Protein AF-A0A7Z9UAH7-F1 (afdb_monomer_lite)

Foldseek 3Di:
DDQAPLGAADDPPLVVLVVVLVVLLVVCVVVVLADPVLNVVLVVLVVQLRVLRVVRVVVRYQDPVSNVSNVVSSVVSVVSSVVSNVVSPDD

Sequence (91 aa):
MINTNNGKVFAPHIQNKGARQNARYNNGAEKGWLTTDEQAALQEARAADRATLNAAKSDGVVDRGERKELRQDMRQTNRELTKFLWNGDVA

Radius of gyration: 13.89 Å; chains: 1; bounding box: 27×20×44 Å

pLDDT: mean 77.84, std 8.18, range [39.44, 86.38]

Secondary structure (DSSP, 8-state):
-E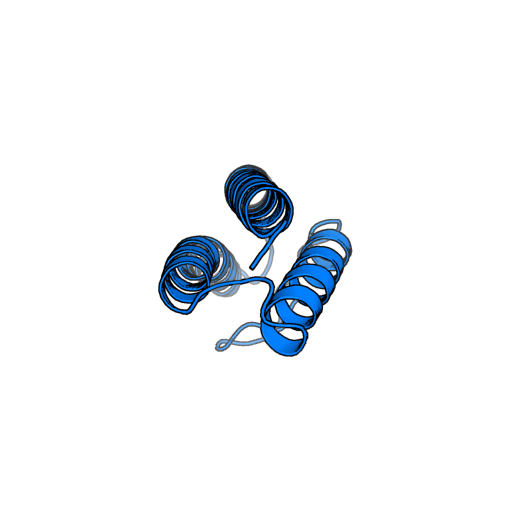EETTEEEB-TTTHHHHHHHHHHHHHHHHTT-S-HHHHHHHHHHHHHHHHHHHHHHHHSB--HHHHHHHHHHHHHHHHHHHHHHHHT---

Structure (mmCIF, N/CA/C/O backbone):
data_AF-A0A7Z9UAH7-F1
#
_entry.id   AF-A0A7Z9UAH7-F1
#
loop_
_atom_site.group_PDB
_atom_site.id
_atom_site.type_symbol
_atom_site.label_atom_id
_atom_site.label_alt_id
_atom_site.label_comp_id
_atom_site.label_asym_id
_atom_site.label_entity_id
_atom_site.label_seq_id
_atom_site.pdbx_PDB_ins_code
_atom_site.Cartn_x
_atom_site.Cartn_y
_atom_site.Cartn_z
_atom_site.occupancy
_atom_site.B_iso_or_equiv
_atom_site.auth_seq_id
_atom_site.auth_comp_id
_atom_site.auth_asym_id
_atom_site.auth_atom_id
_atom_site.pdbx_PDB_model_num
ATOM 1 N N . MET A 1 1 ? -11.024 -9.838 7.357 1.00 72.19 1 MET A N 1
ATOM 2 C CA . MET A 1 1 ? -9.999 -9.129 8.163 1.00 72.19 1 MET A CA 1
ATOM 3 C C . MET A 1 1 ? -8.724 -9.045 7.344 1.00 72.19 1 MET A C 1
ATOM 5 O O . MET A 1 1 ? -8.500 -9.938 6.537 1.00 72.19 1 MET A O 1
ATOM 9 N N . ILE A 1 2 ? -7.936 -7.982 7.497 1.00 73.62 2 ILE A N 1
ATOM 10 C CA . ILE A 1 2 ? -6.636 -7.840 6.825 1.00 73.62 2 ILE A CA 1
ATOM 11 C C . ILE A 1 2 ? -5.578 -8.494 7.713 1.00 73.62 2 ILE A C 1
ATOM 13 O O . ILE A 1 2 ? -5.542 -8.211 8.909 1.00 73.62 2 ILE A O 1
ATOM 17 N N . ASN A 1 3 ? -4.755 -9.375 7.141 1.00 73.00 3 ASN A N 1
ATOM 18 C CA . ASN A 1 3 ? -3.591 -9.927 7.831 1.00 73.00 3 ASN A CA 1
ATOM 19 C C . ASN A 1 3 ? -2.447 -8.909 7.741 1.00 73.00 3 ASN A C 1
ATOM 21 O O . ASN A 1 3 ? -2.021 -8.551 6.644 1.00 73.00 3 ASN A O 1
ATOM 25 N N . THR A 1 4 ? -1.961 -8.455 8.887 1.00 69.94 4 THR A N 1
ATOM 26 C CA . THR A 1 4 ? -0.739 -7.665 9.036 1.00 69.94 4 THR A CA 1
ATOM 27 C C . THR A 1 4 ? 0.337 -8.542 9.676 1.00 69.94 4 THR A C 1
ATOM 29 O O . THR A 1 4 ? 0.046 -9.634 10.169 1.00 69.94 4 THR A O 1
ATOM 32 N N . ASN A 1 5 ? 1.586 -8.071 9.703 1.00 67.00 5 ASN A N 1
ATOM 33 C CA . ASN A 1 5 ? 2.677 -8.800 10.365 1.00 67.00 5 ASN A CA 1
ATOM 34 C C . ASN A 1 5 ? 2.419 -8.987 11.874 1.00 67.00 5 ASN A C 1
ATOM 36 O O . ASN A 1 5 ? 2.966 -9.901 12.477 1.00 67.00 5 ASN A O 1
ATOM 40 N N . ASN A 1 6 ? 1.544 -8.158 12.456 1.00 67.50 6 ASN A N 1
ATOM 41 C CA . ASN A 1 6 ? 1.237 -8.127 13.885 1.00 67.50 6 ASN A CA 1
ATOM 42 C C . ASN A 1 6 ? -0.158 -8.705 14.215 1.00 67.50 6 ASN A C 1
ATOM 44 O O . ASN A 1 6 ? -0.630 -8.581 15.345 1.00 67.50 6 ASN A O 1
ATOM 48 N N . GLY A 1 7 ? -0.850 -9.331 13.251 1.00 75.62 7 GLY A N 1
ATOM 49 C CA . GLY A 1 7 ? -2.118 -10.040 13.470 1.00 75.62 7 GLY A CA 1
ATOM 50 C C . GLY A 1 7 ? -3.234 -9.662 12.492 1.00 75.62 7 GLY A C 1
ATOM 51 O O . GLY A 1 7 ? -2.993 -9.222 11.375 1.00 75.62 7 GLY A O 1
ATOM 52 N N . LYS A 1 8 ? -4.493 -9.882 12.889 1.00 80.44 8 LYS A N 1
ATOM 53 C CA . LYS A 1 8 ? -5.673 -9.576 12.061 1.00 80.44 8 LYS A CA 1
ATOM 54 C C . LYS A 1 8 ? -6.290 -8.241 12.472 1.00 80.44 8 LYS A C 1
ATOM 56 O O . LYS A 1 8 ? -6.542 -8.043 13.658 1.00 80.44 8 LYS A O 1
ATOM 61 N N . VAL A 1 9 ? -6.570 -7.381 11.492 1.00 80.50 9 VAL A N 1
ATOM 62 C CA . VAL A 1 9 ? -7.223 -6.075 11.681 1.00 80.50 9 VAL A CA 1
ATOM 63 C C . VAL A 1 9 ? -8.573 -6.042 10.963 1.00 80.50 9 VAL A C 1
ATOM 65 O O . VAL A 1 9 ? -8.712 -6.487 9.809 1.00 80.50 9 VAL A O 1
ATOM 68 N N . PHE A 1 10 ? -9.599 -5.518 11.636 1.00 81.12 10 PHE A N 1
ATOM 69 C CA . PHE A 1 10 ? -10.908 -5.314 11.026 1.00 81.12 10 PHE A CA 1
ATOM 70 C C . PHE A 1 10 ? -10.961 -3.979 10.273 1.00 81.12 10 PHE A C 1
ATOM 72 O O . PHE A 1 10 ? -11.088 -2.907 10.852 1.00 81.12 10 PHE A O 1
ATOM 79 N N . ALA A 1 11 ? -10.880 -4.067 8.945 1.00 75.75 11 ALA A N 1
ATOM 80 C CA . ALA A 1 11 ? -10.943 -2.923 8.038 1.00 75.75 11 ALA A CA 1
ATOM 81 C C . ALA A 1 11 ? -11.945 -3.202 6.900 1.00 75.75 11 ALA A C 1
ATOM 83 O O . ALA A 1 11 ? -11.557 -3.675 5.819 1.00 75.75 11 ALA A O 1
ATOM 84 N N . PRO A 1 12 ? -13.253 -2.996 7.130 1.00 71.88 12 PRO A N 1
ATOM 85 C CA . PRO A 1 12 ? -14.265 -3.220 6.106 1.00 71.88 12 PRO A CA 1
ATOM 86 C C . PRO A 1 12 ? -14.055 -2.242 4.93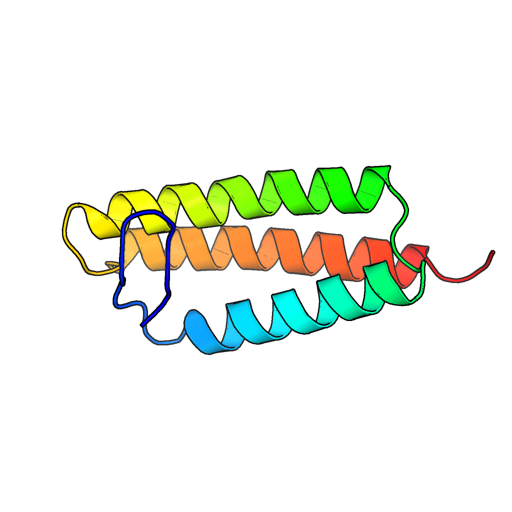8 1.00 71.88 12 PRO A C 1
ATOM 88 O O . PRO A 1 12 ? -13.643 -1.099 5.132 1.00 71.88 12 PRO A O 1
ATOM 91 N N . HIS A 1 13 ? -14.340 -2.684 3.711 1.00 73.00 13 HIS A N 1
ATOM 92 C CA . HIS A 1 13 ? -14.155 -1.935 2.450 1.00 73.00 13 HIS A CA 1
ATOM 93 C C . HIS A 1 13 ? -12.699 -1.665 2.010 1.00 73.00 13 HIS A C 1
ATOM 95 O O . HIS A 1 13 ? -12.487 -1.323 0.848 1.00 73.00 13 HIS A O 1
ATOM 101 N N . ILE A 1 14 ? -11.697 -1.845 2.879 1.00 78.31 14 ILE A N 1
ATOM 102 C CA . ILE A 1 14 ? -10.268 -1.733 2.518 1.00 78.31 14 ILE A CA 1
ATOM 103 C C . ILE A 1 14 ? -9.749 -3.041 1.901 1.00 78.31 14 ILE A C 1
ATOM 105 O O . ILE A 1 14 ? -9.019 -3.012 0.913 1.00 78.31 14 ILE A O 1
ATOM 109 N N . GLN A 1 15 ? -10.211 -4.188 2.409 1.00 71.94 15 GLN A N 1
ATOM 110 C CA . GLN A 1 15 ? -9.792 -5.535 1.979 1.00 71.94 15 GLN A CA 1
ATOM 111 C C . GLN A 1 15 ? -9.864 -5.733 0.459 1.00 71.94 15 GLN A C 1
ATOM 113 O O . GLN A 1 15 ? -8.866 -6.065 -0.177 1.00 71.94 15 GLN A O 1
ATOM 118 N N . ASN A 1 16 ? -11.027 -5.454 -0.136 1.00 75.94 16 ASN A N 1
ATOM 119 C CA . ASN A 1 16 ? -11.241 -5.647 -1.572 1.00 75.94 16 ASN A CA 1
ATOM 120 C C . ASN A 1 16 ? -10.358 -4.726 -2.421 1.00 75.94 16 ASN A C 1
ATOM 122 O O . ASN A 1 16 ? -9.921 -5.110 -3.505 1.00 75.94 16 ASN A O 1
ATOM 126 N N . LYS A 1 17 ? -10.081 -3.510 -1.940 1.00 78.38 17 LYS A N 1
ATOM 127 C CA . LYS A 1 17 ? -9.233 -2.557 -2.658 1.00 78.38 17 LYS A CA 1
ATOM 128 C C . LYS A 1 17 ? -7.763 -2.989 -2.607 1.00 78.38 17 LYS A C 1
ATOM 130 O O . LYS A 1 17 ? -7.101 -2.956 -3.641 1.00 78.38 17 LYS A O 1
ATOM 135 N N . GLY A 1 18 ? -7.292 -3.469 -1.455 1.00 75.62 18 GLY A N 1
ATOM 136 C CA . GLY A 1 18 ? -5.914 -3.938 -1.279 1.00 75.62 18 GLY A CA 1
ATOM 137 C C . GLY A 1 18 ? -5.628 -5.191 -2.103 1.00 75.62 18 GLY A C 1
ATOM 138 O O . GLY A 1 18 ? -4.619 -5.259 -2.799 1.00 75.62 18 GLY A O 1
ATOM 139 N N . ALA A 1 19 ? -6.571 -6.138 -2.124 1.00 75.62 19 ALA A N 1
ATOM 140 C CA . ALA A 1 19 ? -6.468 -7.342 -2.948 1.00 75.62 19 ALA A CA 1
ATOM 141 C C . ALA A 1 19 ? -6.341 -7.018 -4.449 1.00 75.62 19 ALA A C 1
ATOM 143 O O . ALA A 1 19 ? -5.478 -7.565 -5.131 1.00 75.62 19 ALA A O 1
ATOM 144 N N . ARG A 1 20 ? -7.145 -6.075 -4.960 1.00 81.44 20 ARG A N 1
ATOM 145 C CA . ARG A 1 20 ? -7.073 -5.639 -6.368 1.00 81.44 20 ARG A CA 1
ATOM 146 C C . ARG A 1 20 ? -5.743 -4.966 -6.706 1.00 81.44 20 ARG A C 1
ATOM 148 O O . ARG A 1 20 ? -5.198 -5.201 -7.779 1.00 81.44 20 ARG A O 1
ATOM 155 N N . GLN A 1 21 ? -5.210 -4.147 -5.801 1.00 79.06 21 GLN A N 1
ATOM 156 C CA . GLN A 1 21 ? -3.907 -3.504 -5.994 1.00 79.06 21 GLN A CA 1
ATOM 157 C C . GLN A 1 21 ? -2.761 -4.516 -5.974 1.00 79.06 21 GLN A C 1
ATOM 159 O O . GLN A 1 21 ? -1.871 -4.423 -6.811 1.00 79.06 21 GLN A O 1
ATOM 164 N N . ASN A 1 22 ? -2.814 -5.511 -5.081 1.00 80.12 22 ASN A N 1
ATOM 165 C CA . ASN A 1 22 ? -1.877 -6.637 -5.083 1.00 80.12 22 ASN A CA 1
ATOM 166 C C . ASN A 1 22 ? -1.891 -7.394 -6.408 1.00 80.12 22 ASN A C 1
ATOM 168 O O . ASN A 1 22 ? -0.828 -7.642 -6.962 1.00 80.12 22 ASN A O 1
ATOM 172 N N . ALA A 1 23 ? -3.070 -7.714 -6.941 1.00 80.94 23 ALA A N 1
ATOM 173 C CA . ALA A 1 23 ? -3.169 -8.425 -8.212 1.00 80.94 23 ALA A CA 1
ATOM 174 C C . ALA A 1 23 ? -2.528 -7.638 -9.370 1.00 80.94 23 ALA A C 1
ATOM 176 O O . ALA A 1 23 ? -1.775 -8.209 -10.154 1.00 80.94 23 ALA A O 1
ATOM 177 N N . ARG A 1 24 ? -2.770 -6.321 -9.448 1.00 81.81 24 ARG A N 1
ATOM 178 C CA . ARG A 1 24 ? -2.157 -5.451 -10.468 1.00 81.81 24 ARG A CA 1
ATOM 179 C C . ARG A 1 24 ? -0.636 -5.351 -10.320 1.00 81.81 24 ARG A C 1
ATOM 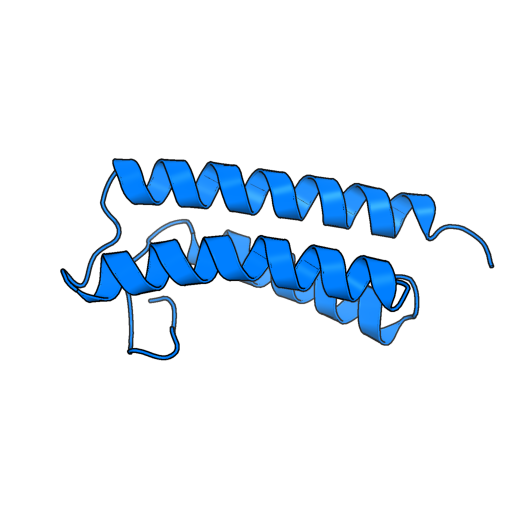181 O O . ARG A 1 24 ? 0.060 -5.439 -11.322 1.00 81.81 24 ARG A O 1
ATOM 188 N N . TYR A 1 25 ? -0.139 -5.183 -9.091 1.00 81.25 25 TYR A N 1
ATOM 189 C CA . TYR A 1 25 ? 1.298 -5.148 -8.804 1.00 81.25 25 TYR A CA 1
ATOM 190 C C . TYR A 1 25 ? 1.978 -6.450 -9.233 1.00 81.25 25 TYR A C 1
ATOM 192 O O . TYR A 1 25 ? 2.922 -6.415 -10.013 1.00 81.25 25 TYR A O 1
ATOM 200 N N . ASN A 1 26 ? 1.450 -7.592 -8.780 1.00 80.19 26 ASN A N 1
ATOM 201 C CA . ASN A 1 26 ? 2.014 -8.903 -9.091 1.00 80.19 26 ASN A CA 1
ATOM 202 C C . ASN A 1 26 ? 2.015 -9.162 -10.600 1.00 80.19 26 ASN A C 1
ATOM 204 O O . ASN A 1 26 ? 3.019 -9.619 -11.125 1.00 80.19 26 ASN A O 1
ATOM 208 N N . ASN A 1 27 ? 0.928 -8.817 -11.301 1.00 82.25 27 ASN A N 1
ATOM 209 C CA . ASN A 1 27 ? 0.865 -8.986 -12.751 1.00 82.25 27 ASN A CA 1
ATOM 210 C C . ASN A 1 27 ? 1.881 -8.101 -13.485 1.00 82.25 27 ASN A C 1
ATOM 212 O O . ASN A 1 27 ? 2.513 -8.569 -14.422 1.00 82.25 27 ASN A O 1
ATOM 216 N N . GLY A 1 28 ? 2.053 -6.848 -13.051 1.00 80.31 28 GLY A N 1
ATOM 217 C CA . GLY A 1 28 ? 3.048 -5.941 -13.626 1.00 80.31 28 GLY A CA 1
ATOM 218 C C . GLY A 1 28 ? 4.482 -6.409 -13.392 1.00 80.31 28 GLY A C 1
ATOM 219 O O . GLY A 1 28 ? 5.283 -6.392 -14.319 1.00 80.31 28 GLY 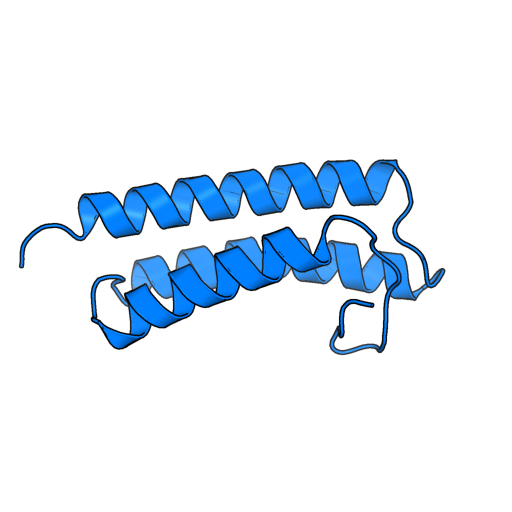A O 1
ATOM 220 N N . ALA A 1 29 ? 4.790 -6.878 -12.181 1.00 81.06 29 ALA A N 1
ATOM 221 C CA . ALA A 1 29 ? 6.108 -7.407 -11.843 1.00 81.06 29 ALA A CA 1
ATOM 222 C C . ALA A 1 29 ? 6.417 -8.711 -12.600 1.00 81.06 29 ALA A C 1
ATOM 224 O O . ALA A 1 29 ? 7.490 -8.841 -13.179 1.00 81.06 29 ALA A O 1
ATOM 225 N N . GLU A 1 30 ? 5.468 -9.652 -12.652 1.00 82.81 30 GLU A N 1
ATOM 226 C CA . GLU A 1 30 ? 5.619 -10.935 -13.357 1.00 82.81 30 GLU A CA 1
ATOM 227 C C . GLU A 1 30 ? 5.811 -10.748 -14.866 1.00 82.81 30 GLU A C 1
ATOM 229 O O . GLU A 1 30 ? 6.606 -11.449 -15.485 1.00 82.81 30 GLU A O 1
ATOM 234 N N . LYS A 1 31 ? 5.108 -9.779 -15.460 1.00 81.19 31 LYS A N 1
ATOM 235 C CA . LYS A 1 31 ? 5.205 -9.480 -16.893 1.00 81.19 31 LYS A CA 1
ATOM 236 C C . LYS A 1 31 ? 6.353 -8.541 -17.263 1.00 81.19 31 LYS A C 1
ATOM 238 O O . LYS A 1 31 ? 6.509 -8.239 -18.441 1.00 81.19 31 LYS A O 1
ATOM 243 N N . GLY A 1 32 ? 7.126 -8.063 -16.287 1.00 80.25 32 GLY A N 1
ATOM 244 C CA . GLY A 1 32 ? 8.221 -7.118 -16.519 1.00 80.25 32 GLY A CA 1
ATOM 245 C C . GLY A 1 32 ? 7.774 -5.700 -16.893 1.00 80.25 32 GLY A C 1
ATOM 246 O O . GLY A 1 32 ? 8.591 -4.905 -17.332 1.00 80.25 32 GLY A O 1
ATOM 247 N N . TRP A 1 33 ? 6.497 -5.359 -16.699 1.00 84.00 33 TRP A N 1
ATOM 248 C CA . TRP A 1 33 ? 5.945 -4.018 -16.954 1.00 84.00 33 TRP A CA 1
ATOM 249 C C . TRP A 1 33 ? 6.304 -2.996 -15.874 1.00 84.00 33 TRP A C 1
ATOM 251 O O . TRP A 1 33 ? 5.992 -1.818 -16.009 1.00 84.00 33 TRP A O 1
ATOM 261 N N . LEU A 1 34 ? 6.880 -3.462 -14.766 1.00 83.06 34 LEU A N 1
ATOM 262 C CA . LEU A 1 34 ? 7.407 -2.624 -13.699 1.00 83.06 34 LEU A CA 1
ATOM 263 C C . LEU A 1 34 ? 8.913 -2.839 -13.625 1.00 83.06 34 LEU A C 1
ATOM 265 O O . LEU A 1 34 ? 9.369 -3.948 -13.330 1.00 83.06 34 LEU A O 1
ATOM 269 N N . THR A 1 35 ? 9.675 -1.775 -13.834 1.00 85.25 35 THR A N 1
ATOM 270 C CA . THR A 1 35 ? 11.122 -1.771 -13.602 1.00 85.25 35 THR A CA 1
ATOM 271 C C . THR A 1 35 ? 11.441 -1.981 -12.119 1.00 85.25 35 THR A C 1
ATOM 273 O O . THR A 1 35 ? 10.590 -1.806 -11.243 1.00 85.25 35 THR A O 1
ATOM 276 N N . THR A 1 36 ? 12.687 -2.344 -11.808 1.00 84.00 36 THR A N 1
ATOM 277 C CA . THR A 1 36 ? 13.140 -2.532 -10.420 1.00 84.00 36 THR A CA 1
ATOM 278 C C . THR A 1 36 ? 12.918 -1.279 -9.564 1.00 84.00 36 THR A C 1
ATOM 280 O O . THR A 1 36 ? 12.446 -1.388 -8.432 1.00 84.00 36 THR A O 1
ATOM 283 N N . ASP A 1 37 ? 13.180 -0.093 -10.115 1.00 83.56 37 ASP A N 1
ATOM 284 C CA . ASP A 1 37 ? 13.020 1.178 -9.399 1.00 83.56 37 ASP A CA 1
ATOM 285 C C . ASP A 1 37 ? 11.541 1.505 -9.140 1.00 83.56 37 ASP A C 1
ATOM 287 O O . ASP A 1 37 ? 11.170 1.942 -8.050 1.00 83.56 37 ASP A O 1
ATOM 291 N N . GLU A 1 38 ? 10.658 1.224 -10.101 1.00 84.12 38 GLU A N 1
ATOM 292 C CA . GLU A 1 38 ? 9.209 1.395 -9.932 1.00 84.12 38 GLU A CA 1
ATOM 293 C C . GLU A 1 38 ? 8.641 0.412 -8.907 1.00 84.12 38 GLU A C 1
ATOM 295 O O . GLU A 1 38 ? 7.768 0.766 -8.109 1.00 84.12 38 GLU A O 1
ATOM 300 N N . GLN A 1 39 ? 9.157 -0.819 -8.882 1.00 84.31 39 GLN A N 1
ATOM 301 C CA . GLN A 1 39 ? 8.815 -1.790 -7.849 1.00 84.31 39 GLN A CA 1
ATOM 302 C C . GLN A 1 39 ? 9.257 -1.309 -6.462 1.00 84.31 39 GLN A C 1
ATOM 304 O O . GLN A 1 39 ? 8.486 -1.476 -5.514 1.00 84.31 39 GLN A O 1
ATOM 309 N N . ALA A 1 40 ? 10.439 -0.694 -6.338 1.00 86.38 40 ALA A N 1
ATOM 310 C CA . ALA A 1 40 ? 10.937 -0.131 -5.083 1.00 86.38 40 ALA A CA 1
ATOM 311 C C . ALA A 1 40 ? 10.074 1.051 -4.603 1.00 86.38 40 ALA A C 1
ATOM 313 O O . ALA A 1 40 ? 9.627 1.051 -3.455 1.00 86.38 40 ALA A O 1
ATOM 314 N N . ALA A 1 41 ? 9.735 1.991 -5.491 1.00 83.75 41 ALA A N 1
ATOM 315 C CA . ALA A 1 41 ? 8.833 3.102 -5.173 1.00 83.75 41 ALA A CA 1
ATOM 316 C C . ALA A 1 41 ? 7.448 2.606 -4.705 1.00 83.75 41 ALA A C 1
ATOM 318 O O . ALA A 1 41 ? 6.898 3.079 -3.710 1.00 83.75 41 ALA A O 1
ATOM 319 N N . LEU A 1 42 ? 6.902 1.580 -5.372 1.00 83.31 42 LEU A N 1
ATOM 320 C CA . LEU A 1 42 ? 5.638 0.952 -4.976 1.00 83.31 42 LEU A CA 1
ATOM 321 C C . LEU A 1 42 ? 5.729 0.216 -3.630 1.00 83.31 42 LEU A C 1
ATOM 323 O O . LEU A 1 42 ? 4.732 0.143 -2.906 1.00 83.31 42 LEU A O 1
ATOM 327 N N . GLN A 1 43 ? 6.889 -0.348 -3.282 1.00 83.50 43 GLN A N 1
ATOM 328 C CA . GLN A 1 43 ? 7.111 -0.962 -1.970 1.00 83.50 43 GLN A CA 1
ATOM 329 C C . GLN A 1 43 ? 7.143 0.081 -0.853 1.00 83.50 43 GLN A C 1
ATOM 331 O O . GLN A 1 43 ? 6.535 -0.149 0.194 1.00 83.50 43 GLN A O 1
ATOM 336 N N . GLU A 1 44 ? 7.782 1.227 -1.081 1.00 82.06 44 GLU A N 1
ATOM 337 C CA . GLU A 1 44 ? 7.812 2.333 -0.123 1.00 82.06 44 GLU A CA 1
ATOM 338 C C . GLU A 1 44 ? 6.404 2.890 0.128 1.00 82.06 44 GLU A C 1
ATOM 340 O O . GLU A 1 44 ? 5.965 2.965 1.278 1.00 82.06 44 GLU A O 1
ATOM 345 N N . ALA A 1 45 ? 5.626 3.140 -0.932 1.00 76.62 45 ALA A N 1
ATOM 346 C CA . ALA A 1 45 ? 4.237 3.587 -0.804 1.00 76.62 45 ALA A CA 1
ATOM 347 C C . ALA A 1 45 ? 3.369 2.593 -0.001 1.00 76.62 45 ALA A C 1
ATOM 349 O O . ALA A 1 45 ? 2.511 2.983 0.789 1.00 76.62 45 ALA A O 1
ATOM 350 N N . ARG A 1 46 ? 3.621 1.286 -0.147 1.00 78.69 46 ARG A N 1
ATOM 351 C CA . ARG A 1 46 ? 2.936 0.230 0.620 1.00 78.69 46 ARG A CA 1
ATOM 352 C C . ARG A 1 46 ? 3.388 0.123 2.069 1.00 78.69 46 ARG A C 1
ATOM 354 O O . ARG A 1 46 ? 2.648 -0.426 2.888 1.00 78.69 46 ARG A O 1
ATOM 361 N N . ALA A 1 47 ? 4.590 0.586 2.401 1.00 79.81 47 ALA A N 1
ATOM 362 C CA . ALA A 1 47 ? 5.061 0.605 3.778 1.00 79.81 47 ALA A CA 1
ATOM 363 C C . ALA A 1 47 ? 4.220 1.570 4.629 1.00 79.81 47 ALA A C 1
ATOM 365 O O . ALA A 1 47 ? 3.879 1.216 5.759 1.00 79.81 47 ALA A O 1
ATOM 366 N N . ALA A 1 48 ? 3.801 2.708 4.060 1.00 73.00 48 ALA A N 1
ATOM 367 C CA . ALA A 1 48 ? 2.875 3.647 4.698 1.00 73.00 48 ALA A CA 1
ATOM 368 C C . ALA A 1 48 ? 1.516 2.990 5.013 1.00 73.00 48 ALA A C 1
ATOM 370 O O . ALA A 1 48 ? 1.115 2.956 6.177 1.00 73.00 48 ALA A O 1
ATOM 371 N N . ASP A 1 49 ? 0.889 2.324 4.030 1.00 72.38 49 ASP A N 1
ATOM 372 C CA . ASP A 1 49 ? -0.351 1.548 4.237 1.00 72.38 49 ASP A CA 1
ATOM 373 C C . ASP A 1 49 ? -0.203 0.536 5.396 1.00 72.38 49 ASP A C 1
ATOM 375 O O . ASP A 1 49 ? -1.107 0.332 6.214 1.00 72.38 49 ASP A O 1
ATOM 379 N N . ARG A 1 50 ? 0.957 -0.132 5.473 1.00 75.81 50 ARG A N 1
ATOM 380 C CA . ARG A 1 50 ? 1.270 -1.129 6.507 1.00 75.81 50 ARG A CA 1
ATOM 381 C C . ARG A 1 50 ? 1.457 -0.496 7.883 1.00 75.81 50 ARG A C 1
ATOM 383 O O . ARG A 1 50 ? 1.055 -1.112 8.866 1.00 75.81 50 ARG A O 1
ATOM 390 N N . ALA A 1 51 ? 2.042 0.697 7.961 1.00 77.88 51 ALA A N 1
ATOM 391 C CA . ALA A 1 51 ? 2.206 1.437 9.206 1.00 77.88 51 ALA A CA 1
ATOM 392 C C . ALA A 1 51 ? 0.843 1.810 9.806 1.00 77.88 51 ALA A C 1
ATOM 394 O O . ALA A 1 51 ? 0.600 1.501 10.972 1.00 77.88 51 ALA A O 1
ATOM 395 N N . THR A 1 52 ? -0.083 2.338 9.001 1.00 74.44 52 THR A N 1
ATOM 396 C CA . THR A 1 52 ? -1.445 2.663 9.459 1.00 74.44 52 THR A CA 1
ATOM 397 C C . THR A 1 52 ? -2.217 1.413 9.882 1.00 74.44 52 THR A C 1
ATOM 399 O O . THR A 1 52 ? -2.876 1.403 10.917 1.00 74.44 52 THR A O 1
ATOM 402 N N . LEU A 1 53 ? -2.089 0.301 9.146 1.00 76.56 53 LEU A N 1
ATOM 403 C CA . LEU A 1 53 ? -2.688 -0.972 9.567 1.00 76.56 53 LEU A CA 1
ATOM 404 C C . LEU A 1 53 ? -2.057 -1.543 10.847 1.00 76.56 53 LEU A C 1
ATOM 406 O O . LEU A 1 53 ? -2.742 -2.220 11.611 1.00 76.56 53 LEU A O 1
ATOM 410 N N . ASN A 1 54 ? -0.762 -1.320 11.077 1.00 75.00 54 ASN A N 1
ATOM 411 C CA . ASN A 1 54 ? -0.091 -1.735 12.306 1.00 75.00 54 ASN A CA 1
ATOM 412 C C . ASN A 1 54 ? -0.514 -0.869 13.501 1.00 75.00 54 ASN A C 1
ATOM 414 O O . ASN A 1 54 ? -0.661 -1.416 14.592 1.00 75.00 54 ASN A O 1
ATOM 418 N N . ALA A 1 55 ? -0.754 0.431 13.305 1.00 77.06 55 ALA A N 1
ATOM 419 C CA . ALA A 1 55 ? -1.329 1.306 14.328 1.00 77.06 55 ALA A CA 1
ATOM 420 C C . ALA A 1 55 ? -2.722 0.807 14.756 1.00 77.06 55 ALA A C 1
ATOM 422 O O . ALA A 1 55 ? -2.912 0.491 15.931 1.00 77.06 55 ALA A O 1
ATOM 423 N N . ALA A 1 56 ? -3.602 0.534 13.786 1.00 72.56 56 ALA A N 1
ATOM 424 C CA . ALA A 1 56 ? -4.941 -0.032 13.996 1.00 72.56 56 ALA A CA 1
ATOM 425 C C . ALA A 1 56 ? -4.955 -1.471 14.562 1.00 72.56 56 ALA A C 1
ATOM 427 O O . ALA A 1 56 ? -6.005 -2.082 14.774 1.00 72.56 56 ALA A O 1
ATOM 428 N N . LYS A 1 57 ? -3.790 -2.111 14.735 1.00 71.75 57 LYS A N 1
ATOM 429 C CA . LYS A 1 57 ? -3.693 -3.390 15.451 1.00 71.75 57 LYS A CA 1
ATOM 430 C C . LYS A 1 57 ? -3.609 -3.188 16.963 1.00 71.75 57 LYS A C 1
ATOM 432 O O . LYS A 1 57 ? -4.026 -4.090 17.691 1.00 71.75 57 LYS A O 1
ATOM 437 N N . SER A 1 58 ? -3.072 -2.052 17.409 1.00 74.94 58 SER A N 1
ATOM 438 C CA . SER A 1 58 ? -2.963 -1.705 18.828 1.00 74.94 58 SER A CA 1
ATOM 439 C C . SER A 1 58 ? -4.342 -1.682 19.496 1.00 74.94 58 SER A C 1
ATOM 441 O O . SER A 1 58 ? -4.516 -2.225 20.584 1.00 74.94 58 SER A O 1
ATOM 443 N N . ASP A 1 59 ? -5.344 -1.151 18.793 1.00 73.38 59 ASP A N 1
ATOM 444 C CA . ASP A 1 59 ? -6.755 -1.111 19.194 1.00 73.38 59 ASP A CA 1
ATOM 445 C C . ASP A 1 59 ? -7.631 -2.172 18.484 1.00 73.38 59 ASP A C 1
ATOM 447 O O . ASP A 1 59 ? -8.726 -2.498 18.945 1.00 73.38 59 ASP A O 1
ATOM 451 N N . GLY A 1 60 ? -7.131 -2.775 17.398 1.00 78.75 60 GLY A N 1
ATOM 452 C CA . GLY A 1 60 ? -7.708 -3.927 16.698 1.00 78.75 60 GLY A CA 1
ATOM 453 C C . GLY A 1 60 ? -8.720 -3.585 15.597 1.00 78.75 60 GLY A C 1
ATOM 454 O O . GLY A 1 60 ? -9.208 -4.499 14.912 1.00 78.75 60 GLY A O 1
ATOM 455 N N . VAL A 1 61 ? -9.037 -2.306 15.394 1.00 82.31 61 VAL A N 1
ATOM 456 C CA . VAL A 1 61 ? -10.078 -1.840 14.469 1.00 82.31 61 VAL A CA 1
ATOM 457 C C . VAL A 1 61 ? -9.608 -0.583 13.757 1.00 82.31 61 VAL A C 1
ATOM 459 O O . VAL A 1 61 ? -9.274 0.388 14.404 1.00 82.31 61 VAL A O 1
ATOM 462 N N . VAL A 1 62 ? -9.718 -0.556 12.423 1.00 82.44 62 VAL A N 1
ATOM 463 C CA . VAL A 1 62 ? -9.474 0.684 11.671 1.00 82.44 62 VAL A CA 1
ATOM 464 C C . VAL A 1 62 ? -10.634 1.653 11.882 1.00 82.44 62 VAL A C 1
ATOM 466 O O . VAL A 1 62 ? -11.753 1.410 11.389 1.00 82.44 62 VAL A O 1
ATOM 469 N N . ASP A 1 63 ? -10.360 2.772 12.540 1.00 83.69 63 ASP A N 1
ATOM 470 C CA . ASP A 1 63 ? -11.329 3.822 12.823 1.00 83.69 63 ASP A CA 1
ATOM 471 C C . ASP A 1 63 ? -11.686 4.649 11.563 1.00 83.69 63 ASP A C 1
ATOM 473 O O . ASP A 1 63 ? -11.449 4.248 10.417 1.00 83.69 63 ASP A O 1
ATOM 477 N N . ARG A 1 64 ? -12.372 5.788 11.716 1.00 82.88 64 ARG A N 1
ATOM 478 C CA . ARG A 1 64 ? -12.731 6.631 10.561 1.00 82.88 64 ARG A CA 1
ATOM 479 C C . ARG A 1 64 ? -11.544 7.443 10.020 1.00 82.88 64 ARG A C 1
ATOM 481 O O . ARG A 1 64 ? -11.505 7.657 8.804 1.00 82.88 64 ARG A O 1
ATOM 488 N N . GLY A 1 65 ? -10.655 7.921 10.888 1.00 80.94 65 GLY A N 1
ATOM 489 C 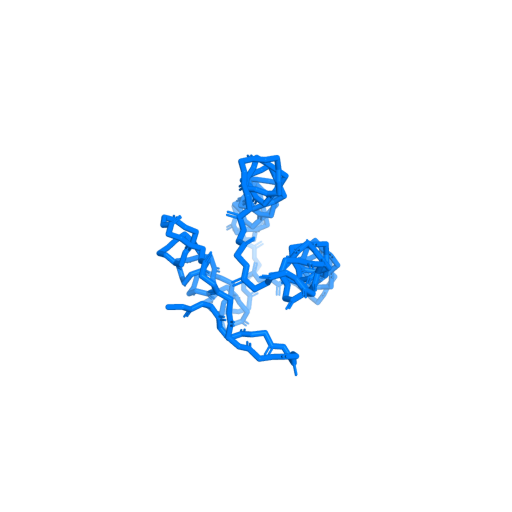CA . GLY A 1 65 ? -9.465 8.700 10.544 1.00 80.94 65 GLY A CA 1
ATOM 490 C C . GLY A 1 65 ? -8.428 7.838 9.833 1.00 80.94 65 GLY A C 1
ATOM 491 O O . GLY A 1 65 ? -8.108 8.105 8.676 1.00 80.94 65 GLY A O 1
ATOM 492 N N . GLU A 1 66 ? -8.052 6.717 10.436 1.00 80.44 66 GLU A N 1
ATOM 493 C CA . GLU A 1 66 ? -7.131 5.727 9.871 1.00 80.44 66 GLU A CA 1
ATOM 494 C C . GLU A 1 66 ? -7.649 5.182 8.536 1.00 80.44 66 GLU A C 1
ATOM 496 O O . GLU A 1 66 ? -6.908 4.994 7.573 1.00 80.44 66 GLU A O 1
ATOM 501 N N . ARG A 1 67 ? -8.969 4.985 8.408 1.00 85.56 67 ARG A N 1
ATOM 502 C CA . ARG A 1 67 ? -9.573 4.582 7.127 1.00 85.56 67 ARG A CA 1
ATOM 503 C C . ARG A 1 67 ? -9.453 5.659 6.061 1.00 85.56 67 ARG A C 1
ATOM 505 O O . ARG A 1 67 ? -9.414 5.329 4.873 1.00 85.56 67 ARG A O 1
ATOM 512 N N . LYS A 1 68 ? -9.506 6.936 6.439 1.00 83.38 68 LYS A N 1
ATOM 513 C CA . LYS A 1 68 ? -9.338 8.049 5.502 1.00 83.38 68 LYS A CA 1
ATOM 514 C C . LYS A 1 68 ? -7.895 8.090 5.007 1.00 83.38 68 LYS A C 1
ATOM 516 O O . LYS A 1 68 ? -7.722 8.178 3.793 1.00 83.38 68 LYS A O 1
ATOM 521 N N . GLU A 1 69 ? -6.932 7.949 5.912 1.00 80.69 69 GLU A N 1
ATOM 522 C CA . GLU A 1 69 ? -5.498 7.869 5.608 1.00 80.69 69 GLU A CA 1
ATOM 523 C C . GLU A 1 69 ? -5.205 6.676 4.697 1.00 80.69 69 GLU A C 1
ATOM 525 O O . GLU A 1 69 ? -4.825 6.881 3.548 1.00 80.69 69 GLU A O 1
ATOM 530 N N . LEU A 1 70 ? -5.612 5.459 5.083 1.00 82.19 70 LEU A N 1
ATOM 531 C CA . LEU A 1 70 ? -5.506 4.264 4.231 1.00 82.19 70 LEU A CA 1
ATOM 532 C C . LEU A 1 70 ? -6.133 4.468 2.851 1.00 82.19 70 LEU A C 1
ATOM 534 O O . LEU A 1 70 ? -5.650 3.989 1.832 1.00 82.19 70 LEU A O 1
ATOM 538 N N . ARG A 1 71 ? -7.262 5.176 2.762 1.00 84.38 71 ARG A N 1
ATOM 539 C CA . ARG A 1 71 ? -7.881 5.449 1.458 1.00 84.38 71 ARG A CA 1
ATOM 540 C C . ARG A 1 71 ? -7.060 6.416 0.616 1.00 84.38 71 ARG A C 1
ATOM 542 O O . ARG A 1 71 ? -7.128 6.277 -0.611 1.00 84.38 71 ARG A O 1
ATOM 549 N N . GLN A 1 72 ? -6.403 7.396 1.231 1.00 82.88 72 GLN A N 1
ATOM 550 C CA . GLN A 1 72 ? -5.525 8.356 0.566 1.00 82.88 72 GLN A CA 1
ATOM 551 C C . GLN A 1 72 ? -4.245 7.669 0.095 1.00 82.88 72 GLN A C 1
ATOM 553 O O . GLN A 1 72 ? -3.969 7.731 -1.103 1.00 82.88 72 GLN A O 1
ATOM 558 N N . ASP A 1 73 ? -3.586 6.913 0.964 1.00 79.25 73 ASP A N 1
ATOM 559 C CA . ASP A 1 73 ? -2.347 6.190 0.664 1.00 79.25 73 ASP A CA 1
ATOM 560 C C . ASP A 1 73 ? -2.575 5.177 -0.460 1.00 79.25 73 ASP A C 1
ATOM 562 O O . ASP A 1 73 ? -2.023 5.304 -1.554 1.00 79.25 73 ASP A O 1
ATOM 566 N N . MET A 1 74 ? -3.583 4.312 -0.322 1.00 82.81 74 MET A N 1
ATOM 567 C CA . MET A 1 74 ? -3.969 3.400 -1.400 1.00 82.81 74 MET A CA 1
ATOM 568 C C . MET A 1 74 ? -4.382 4.122 -2.694 1.00 82.81 74 MET A C 1
ATOM 570 O O . MET A 1 74 ? -4.356 3.523 -3.768 1.00 82.81 74 MET A O 1
ATOM 574 N N . ARG A 1 75 ? -4.894 5.362 -2.651 1.00 85.88 75 ARG A N 1
ATOM 575 C CA . ARG A 1 75 ? -5.175 6.124 -3.889 1.00 85.88 75 ARG A CA 1
ATOM 576 C C . ARG A 1 75 ? -3.876 6.586 -4.539 1.00 85.88 75 ARG A C 1
ATOM 578 O O . ARG A 1 75 ? -3.806 6.526 -5.764 1.00 85.88 75 ARG A O 1
ATOM 585 N N . GLN A 1 76 ? -2.898 7.008 -3.746 1.00 82.00 76 GLN A N 1
ATOM 586 C CA . GLN A 1 76 ? -1.574 7.386 -4.217 1.00 82.00 76 GLN A CA 1
ATOM 587 C C . GLN A 1 76 ? -0.866 6.188 -4.858 1.00 82.00 76 GLN A C 1
ATOM 589 O O . GLN A 1 76 ? -0.566 6.247 -6.049 1.00 82.00 76 GLN A O 1
ATOM 594 N N . THR A 1 77 ? -0.786 5.048 -4.164 1.00 80.56 77 THR A N 1
ATOM 595 C CA . THR A 1 77 ? -0.219 3.805 -4.720 1.00 80.56 77 THR A CA 1
ATOM 596 C C . THR A 1 77 ? -0.927 3.378 -6.005 1.00 80.56 77 THR A C 1
ATOM 598 O O . THR A 1 77 ? -0.302 2.903 -6.946 1.00 80.56 77 THR A O 1
ATOM 601 N N . ASN A 1 78 ? -2.253 3.555 -6.099 1.00 84.00 78 ASN A N 1
ATOM 602 C CA . ASN A 1 78 ? -2.982 3.224 -7.327 1.00 84.00 78 ASN A CA 1
ATOM 603 C C . ASN A 1 78 ? -2.642 4.154 -8.495 1.00 84.00 78 ASN A C 1
ATOM 605 O O . ASN A 1 78 ? -2.684 3.711 -9.639 1.00 84.00 78 ASN A O 1
ATOM 609 N N . ARG A 1 79 ? -2.388 5.438 -8.223 1.00 85.25 79 ARG A N 1
ATOM 610 C CA . ARG A 1 79 ? -1.977 6.406 -9.245 1.00 85.25 79 ARG A CA 1
ATOM 611 C C . ARG A 1 79 ? -0.578 6.085 -9.743 1.00 85.25 79 ARG A C 1
ATOM 613 O O . ARG A 1 79 ? -0.398 6.040 -10.950 1.00 85.25 79 ARG A O 1
ATOM 620 N N . GLU A 1 80 ? 0.353 5.801 -8.839 1.00 83.19 80 GLU A N 1
ATOM 621 C CA . GLU A 1 80 ? 1.714 5.368 -9.175 1.00 83.19 80 GLU A CA 1
ATOM 622 C C . GLU A 1 80 ? 1.695 4.074 -9.975 1.00 83.19 80 GLU A C 1
ATOM 624 O O . GLU A 1 80 ? 2.229 4.035 -11.072 1.00 83.19 80 GLU A O 1
ATOM 629 N N . LEU A 1 81 ? 0.966 3.057 -9.509 1.00 81.56 81 LEU A N 1
ATOM 630 C CA . LEU A 1 81 ? 0.835 1.792 -10.224 1.00 81.56 81 LEU A CA 1
ATOM 631 C C . LEU A 1 81 ? 0.228 1.978 -11.617 1.00 81.56 81 LEU A C 1
ATOM 633 O O . LEU A 1 81 ? 0.660 1.339 -12.564 1.00 81.56 81 LEU A O 1
ATOM 637 N N . THR A 1 82 ? -0.777 2.844 -11.766 1.00 85.44 82 THR A N 1
ATOM 638 C CA . THR A 1 82 ? -1.324 3.163 -13.091 1.00 85.44 82 THR A CA 1
ATOM 639 C C . THR A 1 82 ? -0.325 3.932 -13.945 1.00 85.44 82 THR A C 1
ATOM 641 O O . THR A 1 82 ? -0.216 3.622 -15.119 1.00 85.44 82 THR A O 1
ATOM 644 N N . LYS A 1 83 ? 0.412 4.892 -13.380 1.00 83.19 83 LYS A N 1
ATOM 645 C CA . LYS A 1 83 ? 1.446 5.639 -14.098 1.00 83.19 83 LYS A CA 1
ATOM 646 C C . LYS A 1 83 ? 2.550 4.706 -14.586 1.00 83.19 83 LYS A C 1
ATOM 648 O O . LYS A 1 83 ? 2.882 4.769 -15.755 1.00 83.19 83 LYS A O 1
ATOM 653 N N . PHE A 1 84 ? 3.070 3.834 -13.729 1.00 83.00 84 PHE A N 1
ATOM 654 C CA . PHE A 1 84 ? 4.125 2.885 -14.084 1.00 83.00 84 PHE A CA 1
ATOM 655 C C . PHE A 1 84 ? 3.632 1.848 -15.090 1.00 83.00 84 PHE A C 1
ATOM 657 O O . PHE A 1 84 ? 4.271 1.650 -16.106 1.00 83.00 84 PHE A O 1
ATOM 664 N N . LEU A 1 85 ? 2.433 1.284 -14.911 1.00 78.56 85 LEU A N 1
ATOM 665 C CA . LEU A 1 85 ? 1.866 0.356 -15.900 1.00 78.56 85 LEU A CA 1
ATOM 666 C C . LEU A 1 85 ? 1.532 1.012 -17.249 1.00 78.56 85 LEU A C 1
ATOM 668 O O . LEU A 1 85 ? 1.435 0.304 -18.242 1.00 78.56 85 LEU A O 1
ATOM 672 N N . TRP A 1 86 ? 1.294 2.326 -17.286 1.00 79.00 86 TRP A N 1
ATOM 673 C CA . TRP A 1 86 ? 0.994 3.063 -18.51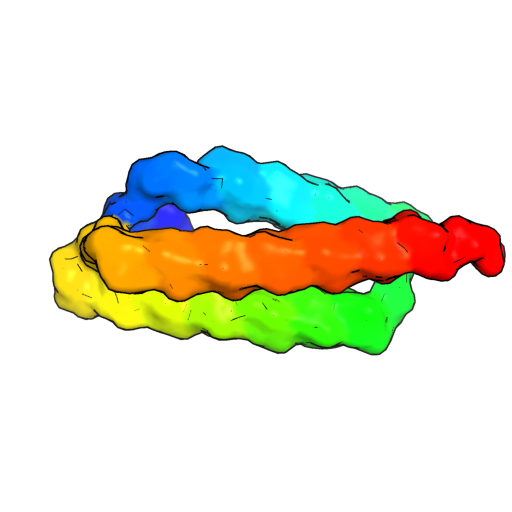9 1.00 79.00 86 TRP A CA 1
ATOM 674 C C . TRP A 1 86 ? 2.253 3.641 -19.179 1.00 79.00 86 TRP A C 1
ATOM 676 O O . TRP A 1 86 ? 2.312 3.742 -20.396 1.00 79.00 86 TRP A O 1
ATOM 686 N N . ASN A 1 87 ? 3.274 3.976 -18.388 1.00 64.25 87 ASN A N 1
ATOM 687 C CA . ASN A 1 87 ? 4.611 4.329 -18.869 1.00 64.25 87 ASN A CA 1
ATOM 688 C C . ASN A 1 87 ? 5.443 3.092 -19.241 1.00 64.25 87 ASN A C 1
ATOM 690 O O . ASN A 1 87 ? 6.402 3.225 -19.989 1.00 64.25 87 ASN A O 1
ATOM 694 N N . GLY A 1 88 ? 5.079 1.915 -18.727 1.00 54.03 88 GLY A N 1
ATOM 695 C CA . GLY A 1 88 ? 5.645 0.614 -19.081 1.00 54.03 88 GLY A CA 1
ATOM 696 C C . GLY A 1 88 ? 5.169 0.088 -20.438 1.00 54.03 88 GLY A C 1
ATOM 697 O O . GLY A 1 88 ? 5.414 -1.075 -20.752 1.00 54.03 88 GLY A O 1
ATOM 698 N N . ASP A 1 89 ? 4.490 0.918 -21.237 1.00 49.69 89 ASP A N 1
ATOM 699 C CA . ASP A 1 89 ? 4.281 0.638 -22.651 1.00 49.69 89 ASP A CA 1
ATOM 700 C C . ASP A 1 89 ? 5.589 0.932 -23.412 1.00 49.69 89 ASP A C 1
ATOM 702 O O . ASP A 1 89 ? 6.046 2.072 -23.508 1.00 49.69 89 ASP A O 1
ATOM 706 N N . VAL A 1 90 ? 6.126 -0.140 -23.999 1.00 44.38 90 VAL A N 1
ATOM 707 C CA . VAL A 1 90 ? 7.199 -0.237 -25.003 1.00 44.38 90 VAL A CA 1
ATOM 708 C C . VAL A 1 90 ? 8.662 -0.197 -24.514 1.00 44.38 90 VAL A C 1
ATOM 710 O O . VAL A 1 90 ? 9.365 0.806 -24.642 1.00 44.38 90 VAL A O 1
ATOM 713 N N . ALA A 1 91 ? 9.164 -1.369 -24.111 1.00 39.44 91 ALA A N 1
ATOM 714 C CA . ALA A 1 91 ? 10.467 -1.882 -24.554 1.00 39.44 91 ALA A CA 1
ATOM 715 C C . ALA A 1 91 ? 10.367 -3.392 -24.818 1.00 39.44 91 ALA A C 1
ATOM 717 O O . ALA A 1 91 ? 9.802 -4.099 -23.952 1.00 39.44 91 ALA A O 1
#